Protein AF-A0A660KNQ5-F1 (afdb_monomer)

Mean predicted aligned error: 20.55 Å

Organism: NCBI:txid176857

Radius of gyration: 24.03 Å; Cα contacts (8 Å, |Δi|>4): 21; chains: 1; bounding box: 58×52×47 Å

Solvent-accessible surface area (backbone atoms only — not comparable to full-atom values): 7703 Å² total; per-residue (Å²): 133,66,67,58,57,53,51,52,52,50,36,70,65,36,85,52,72,90,71,29,57,52,70,74,59,54,67,71,32,66,63,58,58,74,67,66,65,82,80,76,80,71,92,70,70,80,66,78,74,72,64,86,71,72,70,78,79,73,63,95,82,70,67,82,78,70,81,68,76,78,68,78,80,78,63,81,73,62,92,89,68,75,85,76,78,75,68,79,79,74,64,87,81,61,81,78,63,93,85,73,78,84,80,80,82,85,129

pLDDT: mean 70.79, std 16.35, range [44.53, 96.0]

Foldseek 3Di:
DDPQVVVLVCLCPPPDPVSRDDPVVSCPRVVNVVVCDDDPDDDPPPPPPPPPPPDDPPPVPDDPPPPPPPPPPPDPDDPPDDPPPPPPPPVVPDPDDPPDDDDDDDD

Secondary structure (DSSP, 8-state):
--HHHHHHHHHHT-SSTTTSPPHHHHHTSHHHHTT-PPP-SS---------S-PPPPPPTT-------------PPPPTT-----------TTSPPPTT--------

Nearest PDB structures (foldseek):
  4mvf-assembly1_A  TM=7.834E-01  e=6.514E-02  Plasmodium falciparum K1
  4h3q-assembly1_A  TM=7.050E-01  e=2.897E-01  Homo sapiens
  5u6y-assembly1_A  TM=9.111E-01  e=1.388E+00  Rattus norvegicus

InterPro domains:
  IPR011009 Protein kinase-like domain superfamily [SSF56112] (2-72)
  IPR052751 Plant MAP kinase kinase kinase [PTHR48011] (1-40)

Sequence (107 aa):
MSKIGKDFLRRCFAWDPTERWTAEMLLRHPFLLQTEAPPPSTTTALGFSVSKKLPPPPPPGFGPISRRPSSPKTLPPPPGFELISRKPTFRKNLPPPPGFSSRRILA

Structure (mmCIF, N/CA/C/O backbone):
data_AF-A0A660KNQ5-F1
#
_entry.id   AF-A0A660KNQ5-F1
#
loop_
_atom_site.group_PDB
_atom_site.id
_atom_site.type_symbol
_atom_site.label_atom_id
_atom_site.label_alt_id
_atom_site.label_comp_id
_atom_site.label_asym_id
_atom_site.label_entity_id
_atom_site.label_seq_id
_atom_site.pdbx_PDB_ins_code
_atom_site.Cartn_x
_atom_site.Cartn_y
_atom_site.Cartn_z
_atom_site.occupancy
_atom_site.B_iso_or_equiv
_atom_site.auth_seq_id
_atom_site.auth_comp_id
_atom_site.auth_asym_id
_atom_site.auth_atom_id
_atom_site.pdbx_PDB_model_num
ATOM 1 N N . MET A 1 1 ? 7.741 0.726 23.064 1.00 61.38 1 MET A N 1
ATOM 2 C CA . MET A 1 1 ? 7.611 0.719 21.585 1.00 61.38 1 MET A CA 1
ATOM 3 C C . MET A 1 1 ? 6.591 -0.334 21.169 1.00 61.38 1 MET A C 1
ATOM 5 O O . MET A 1 1 ? 6.822 -1.501 21.458 1.00 61.38 1 MET A O 1
ATOM 9 N N . SER A 1 2 ? 5.481 0.056 20.533 1.00 86.69 2 SER A N 1
ATOM 10 C CA . SER A 1 2 ? 4.412 -0.880 20.146 1.00 86.69 2 SER A CA 1
ATOM 11 C C . SER A 1 2 ? 4.872 -1.834 19.035 1.00 86.69 2 SER A C 1
ATOM 13 O O . SER A 1 2 ? 5.321 -1.388 17.978 1.00 86.69 2 SER A O 1
ATOM 15 N N . LYS A 1 3 ? 4.790 -3.148 19.284 1.00 92.69 3 LYS A N 1
ATOM 16 C CA . LYS A 1 3 ? 5.206 -4.193 18.329 1.00 92.69 3 LYS A CA 1
ATOM 17 C C . LYS A 1 3 ? 4.317 -4.192 17.080 1.00 92.69 3 LYS A C 1
ATOM 19 O O . LYS A 1 3 ? 4.840 -4.266 15.973 1.00 92.69 3 LYS A O 1
ATOM 24 N N . ILE A 1 4 ? 3.006 -4.012 17.258 1.00 93.56 4 ILE A N 1
ATOM 25 C CA . ILE A 1 4 ? 2.024 -4.040 16.165 1.00 93.56 4 ILE A CA 1
ATOM 26 C C . ILE A 1 4 ? 2.162 -2.833 15.222 1.00 93.56 4 ILE A C 1
ATOM 28 O O . ILE A 1 4 ? 2.109 -2.990 14.006 1.00 93.56 4 ILE A O 1
ATOM 32 N N . GLY A 1 5 ? 2.437 -1.639 15.759 1.00 93.31 5 GLY A N 1
ATOM 33 C CA . GLY A 1 5 ? 2.660 -0.445 14.934 1.00 93.31 5 GLY A CA 1
ATOM 34 C C . GLY A 1 5 ? 3.956 -0.526 14.125 1.00 93.31 5 GLY A C 1
ATOM 35 O O . GLY A 1 5 ? 4.002 -0.113 12.970 1.00 93.31 5 GLY A O 1
ATOM 36 N N . LYS A 1 6 ? 5.009 -1.121 14.698 1.00 95.31 6 LYS A N 1
ATOM 37 C CA . LYS A 1 6 ? 6.266 -1.355 13.974 1.00 95.31 6 LYS A CA 1
ATOM 38 C C . LYS A 1 6 ? 6.100 -2.343 12.819 1.00 95.31 6 LYS A C 1
ATOM 40 O O . LYS A 1 6 ? 6.715 -2.128 11.781 1.00 95.31 6 LYS A O 1
ATOM 45 N N . ASP A 1 7 ? 5.296 -3.391 12.988 1.00 95.06 7 ASP A N 1
ATOM 46 C CA . ASP A 1 7 ? 4.994 -4.339 11.905 1.00 95.06 7 ASP A CA 1
ATOM 47 C C . ASP A 1 7 ? 4.234 -3.647 10.762 1.00 95.06 7 ASP A C 1
ATOM 49 O O . ASP A 1 7 ? 4.656 -3.700 9.608 1.00 95.06 7 ASP A O 1
ATOM 53 N N . PHE A 1 8 ? 3.206 -2.861 11.098 1.00 95.12 8 PHE A N 1
ATOM 54 C CA . PHE A 1 8 ? 2.452 -2.086 10.112 1.00 95.12 8 PHE A CA 1
ATOM 55 C C . PHE A 1 8 ? 3.361 -1.198 9.245 1.00 95.12 8 PHE A C 1
ATOM 57 O O . PHE A 1 8 ? 3.321 -1.272 8.019 1.00 95.12 8 PHE A O 1
ATOM 64 N N . LEU A 1 9 ? 4.244 -0.410 9.872 1.00 94.94 9 LEU A N 1
ATOM 65 C CA . LEU A 1 9 ? 5.149 0.486 9.144 1.00 94.94 9 LEU A CA 1
ATOM 66 C C . LEU A 1 9 ? 6.159 -0.267 8.270 1.00 94.94 9 LEU A C 1
ATOM 68 O O . LEU A 1 9 ? 6.480 0.200 7.178 1.00 94.94 9 LEU A O 1
ATOM 72 N N . ARG A 1 10 ? 6.638 -1.437 8.712 1.00 95.00 10 ARG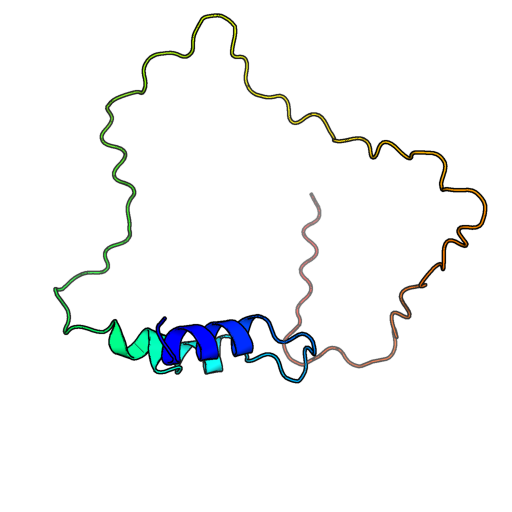 A N 1
ATOM 73 C CA . ARG A 1 10 ? 7.517 -2.287 7.893 1.00 95.00 10 ARG A CA 1
ATOM 74 C C . ARG A 1 10 ? 6.819 -2.742 6.614 1.00 95.00 10 ARG A C 1
ATOM 76 O O . ARG A 1 10 ? 7.433 -2.701 5.555 1.00 95.00 10 ARG A O 1
ATOM 83 N N . ARG A 1 11 ? 5.537 -3.109 6.698 1.00 94.44 11 ARG A N 1
ATOM 84 C CA . ARG A 1 11 ? 4.728 -3.525 5.539 1.00 94.44 11 ARG A CA 1
ATOM 85 C C . ARG A 1 11 ? 4.402 -2.364 4.598 1.00 94.44 11 ARG A C 1
ATOM 87 O O . ARG A 1 11 ? 4.388 -2.561 3.385 1.00 94.44 11 ARG A O 1
ATOM 94 N N . CYS A 1 12 ? 4.201 -1.155 5.131 1.00 95.31 12 CYS A N 1
ATOM 95 C CA . CYS A 1 12 ? 3.991 0.057 4.328 1.00 95.31 12 CYS A CA 1
ATOM 96 C C . CYS A 1 12 ? 5.227 0.439 3.505 1.00 95.31 12 CYS A C 1
ATOM 98 O O . CYS A 1 12 ? 5.116 0.784 2.329 1.00 95.31 12 CYS A O 1
ATOM 100 N N . PHE A 1 13 ? 6.405 0.387 4.130 1.00 95.25 13 PHE A N 1
ATOM 101 C CA . PHE A 1 13 ? 7.655 0.889 3.559 1.00 95.25 13 PHE A CA 1
ATOM 102 C C . PHE A 1 13 ? 8.625 -0.227 3.161 1.00 95.25 13 PHE A C 1
ATOM 104 O O . PHE A 1 13 ? 9.837 -0.011 3.158 1.00 95.25 13 PHE A O 1
ATOM 111 N N . ALA A 1 14 ? 8.110 -1.411 2.809 1.00 95.75 14 ALA A N 1
ATOM 112 C CA . ALA A 1 14 ? 8.938 -2.469 2.243 1.00 95.75 14 ALA A CA 1
ATOM 113 C C . ALA A 1 14 ? 9.673 -1.943 1.000 1.00 95.75 14 ALA A C 1
ATOM 115 O O . ALA A 1 14 ? 9.090 -1.235 0.162 1.00 95.75 14 ALA A O 1
ATOM 116 N N . TRP A 1 15 ? 10.970 -2.246 0.929 1.00 93.31 15 TRP A N 1
ATOM 117 C CA . TRP A 1 15 ? 11.845 -1.778 -0.142 1.00 93.31 15 TRP A CA 1
ATOM 118 C C . TRP A 1 15 ? 11.432 -2.383 -1.483 1.00 93.31 15 TRP A C 1
ATOM 120 O O . TRP A 1 15 ? 11.226 -1.648 -2.451 1.00 93.31 15 TRP A O 1
ATOM 130 N N . ASP A 1 16 ? 11.252 -3.705 -1.511 1.00 93.94 16 ASP A N 1
ATOM 131 C CA . ASP A 1 16 ? 10.783 -4.412 -2.693 1.00 93.94 16 ASP A CA 1
ATOM 132 C C . ASP A 1 16 ? 9.275 -4.161 -2.899 1.00 93.94 16 ASP A C 1
ATOM 134 O O . ASP A 1 16 ? 8.471 -4.427 -1.996 1.00 93.94 16 ASP A O 1
ATOM 138 N N . PRO A 1 17 ? 8.846 -3.631 -4.060 1.00 91.25 17 PRO A N 1
ATOM 139 C CA . PRO A 1 17 ? 7.432 -3.445 -4.359 1.00 91.25 17 PRO A CA 1
ATOM 140 C C . PRO A 1 17 ? 6.617 -4.742 -4.340 1.00 91.25 17 PRO A C 1
ATOM 142 O O . PRO A 1 17 ? 5.420 -4.654 -4.082 1.00 91.25 17 PRO A O 1
ATOM 145 N N . THR A 1 18 ? 7.210 -5.917 -4.590 1.00 92.88 18 THR A N 1
ATOM 146 C CA . THR A 1 18 ? 6.467 -7.189 -4.506 1.00 92.88 18 THR A CA 1
ATOM 147 C C . THR A 1 18 ? 6.229 -7.638 -3.069 1.00 92.88 18 THR A C 1
ATOM 149 O O . THR A 1 18 ? 5.280 -8.369 -2.807 1.00 92.88 18 THR A O 1
ATOM 152 N N . GLU A 1 19 ? 7.059 -7.180 -2.131 1.00 90.62 19 GLU A N 1
ATOM 153 C CA . GLU A 1 19 ? 6.882 -7.424 -0.695 1.00 90.62 19 GLU A CA 1
ATOM 154 C C . GLU A 1 19 ? 6.011 -6.352 -0.023 1.00 90.62 19 GLU A C 1
ATOM 156 O O . GLU A 1 19 ? 5.480 -6.562 1.072 1.00 90.62 19 GLU A O 1
ATOM 161 N N . ARG A 1 20 ? 5.842 -5.191 -0.671 1.00 96.00 20 ARG A N 1
ATOM 162 C CA . ARG A 1 20 ? 5.010 -4.099 -0.168 1.00 96.00 20 ARG A CA 1
ATOM 163 C C . ARG A 1 20 ? 3.544 -4.486 -0.199 1.00 96.00 20 ARG A C 1
ATOM 165 O O . ARG A 1 20 ? 2.984 -4.854 -1.227 1.00 96.00 20 ARG A O 1
ATOM 172 N N . TRP A 1 21 ? 2.898 -4.322 0.944 1.00 95.88 21 TRP A N 1
ATOM 173 C CA . TRP A 1 21 ? 1.481 -4.613 1.060 1.00 95.88 21 TRP A CA 1
ATOM 174 C C . TRP A 1 21 ? 0.625 -3.598 0.306 1.00 95.88 21 TRP A C 1
ATOM 176 O O . TRP A 1 21 ? 0.903 -2.396 0.308 1.00 95.88 21 TRP A O 1
ATOM 186 N N . THR A 1 22 ? -0.454 -4.087 -0.308 1.00 95.50 22 THR A N 1
ATOM 187 C CA . THR A 1 22 ? -1.462 -3.222 -0.922 1.00 95.50 22 THR A CA 1
ATOM 188 C C . THR A 1 22 ? -2.254 -2.480 0.152 1.00 95.50 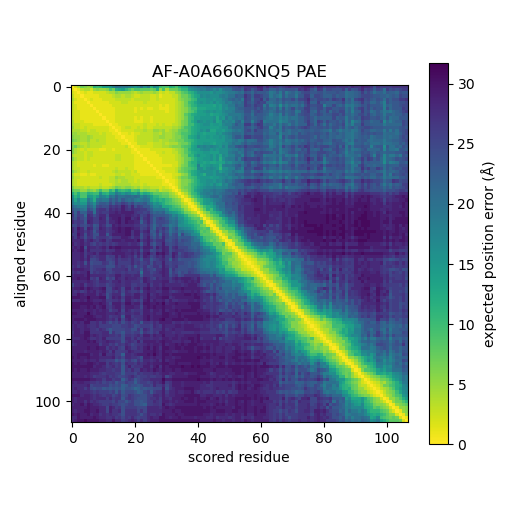22 THR A C 1
ATOM 190 O O . THR A 1 22 ? -2.349 -2.919 1.303 1.00 95.50 22 THR A O 1
ATOM 193 N N . ALA A 1 23 ? -2.864 -1.355 -0.228 1.00 94.69 23 ALA A N 1
ATOM 194 C CA . ALA A 1 23 ? -3.708 -0.582 0.681 1.00 94.69 23 ALA A CA 1
ATOM 195 C C . ALA A 1 23 ? -4.836 -1.436 1.289 1.00 94.69 23 ALA A C 1
ATOM 197 O O . ALA A 1 23 ? -5.098 -1.339 2.484 1.00 94.69 23 ALA A O 1
ATOM 198 N N . GLU A 1 24 ? -5.445 -2.327 0.500 1.00 93.69 24 GLU A N 1
ATOM 199 C CA . GLU A 1 24 ? -6.493 -3.236 0.979 1.00 93.69 24 GLU A CA 1
ATOM 200 C C . GLU A 1 24 ? -5.983 -4.179 2.082 1.00 93.69 24 GLU A C 1
ATOM 202 O O . GLU A 1 24 ? -6.652 -4.372 3.096 1.00 93.69 24 GLU A O 1
ATOM 207 N N . MET A 1 25 ? -4.773 -4.725 1.927 1.00 94.44 25 MET A N 1
ATOM 208 C CA . MET A 1 25 ? -4.161 -5.591 2.939 1.00 94.44 25 MET A CA 1
ATOM 209 C C . MET A 1 25 ? -3.789 -4.817 4.209 1.00 94.44 25 MET A C 1
ATOM 211 O O . MET A 1 25 ? -3.974 -5.320 5.316 1.00 94.44 25 MET A O 1
ATOM 215 N N . LEU A 1 26 ? -3.289 -3.585 4.064 1.00 94.88 26 LEU A N 1
ATOM 216 C CA . LEU A 1 26 ? -2.940 -2.717 5.192 1.00 94.88 26 LEU A CA 1
ATOM 217 C C . LEU A 1 26 ? -4.170 -2.309 6.010 1.00 94.88 26 LEU A C 1
ATOM 219 O O . LEU A 1 26 ? -4.088 -2.282 7.235 1.00 94.88 26 LEU A O 1
ATOM 223 N N . LEU A 1 27 ? -5.316 -2.063 5.366 1.00 93.06 27 LEU A N 1
ATOM 224 C CA . LEU A 1 27 ? -6.576 -1.735 6.047 1.00 93.06 27 LEU A CA 1
ATOM 225 C C . LEU A 1 27 ? -7.084 -2.871 6.947 1.00 93.06 27 LEU A C 1
ATOM 227 O O . LEU A 1 27 ? -7.725 -2.611 7.960 1.00 93.06 27 LEU A O 1
ATOM 231 N N . ARG A 1 28 ? -6.749 -4.126 6.624 1.00 93.75 28 ARG A N 1
ATOM 232 C CA . ARG A 1 28 ? -7.070 -5.302 7.452 1.00 93.75 28 ARG A CA 1
ATOM 233 C C . ARG A 1 28 ? -6.046 -5.565 8.565 1.00 93.75 28 ARG A C 1
ATOM 235 O O . ARG A 1 28 ? -6.173 -6.549 9.290 1.00 93.75 28 ARG A O 1
ATOM 242 N N . HIS A 1 29 ? -5.011 -4.734 8.706 1.00 93.75 29 HIS A N 1
ATOM 243 C CA . HIS A 1 29 ? -3.966 -4.946 9.704 1.00 93.75 29 HIS A CA 1
ATOM 244 C C . HIS A 1 29 ? -4.475 -4.636 11.130 1.00 93.75 29 HIS A C 1
ATOM 246 O O . HIS A 1 29 ? -5.115 -3.601 11.335 1.00 93.75 29 HIS A O 1
ATOM 252 N N . PRO A 1 30 ? -4.129 -5.441 12.160 1.00 91.56 30 PRO A N 1
ATOM 253 C CA . PRO A 1 30 ? -4.666 -5.273 13.518 1.00 91.56 30 PRO A CA 1
ATOM 254 C C . PRO A 1 30 ? -4.361 -3.916 14.159 1.00 91.56 30 PRO A C 1
ATOM 256 O O . PRO A 1 30 ? -5.069 -3.490 15.062 1.00 91.56 30 PRO A O 1
ATOM 259 N N . PHE A 1 31 ? -3.316 -3.232 13.685 1.00 91.81 31 PHE A N 1
ATOM 260 C CA . PHE A 1 31 ? -2.984 -1.876 14.127 1.00 91.81 31 PHE A CA 1
ATOM 261 C C . PHE A 1 31 ? -4.144 -0.885 13.938 1.00 91.81 31 PHE A C 1
ATOM 263 O O . PHE A 1 31 ? -4.335 -0.032 14.793 1.00 91.81 31 PHE A O 1
ATOM 270 N N . LEU A 1 32 ? -4.915 -1.012 12.854 1.00 89.12 32 LEU A N 1
ATOM 271 C CA . LEU A 1 32 ? -6.045 -0.124 12.564 1.00 89.12 32 LEU A CA 1
ATOM 272 C C . LEU A 1 32 ? -7.337 -0.615 13.224 1.00 89.12 32 LEU A C 1
ATOM 274 O O . LEU A 1 32 ? -8.126 0.187 13.705 1.00 89.12 32 LEU A O 1
ATOM 278 N N . LEU A 1 33 ? -7.514 -1.934 13.323 1.00 86.94 33 LEU A N 1
AT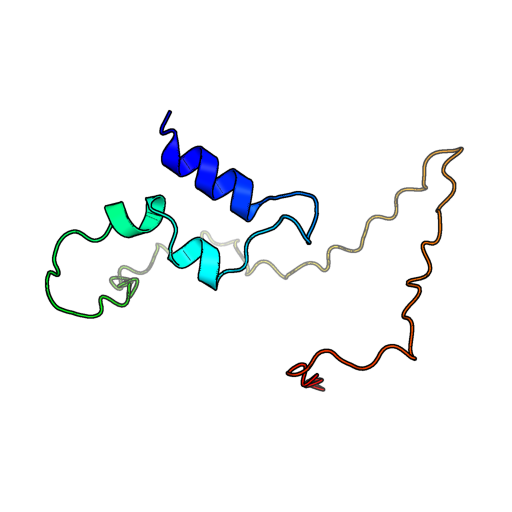OM 279 C CA . LEU A 1 33 ? -8.695 -2.531 13.953 1.00 86.94 33 LEU A CA 1
ATOM 280 C C . LEU A 1 33 ? -8.753 -2.274 15.465 1.00 86.94 33 LEU A C 1
ATOM 282 O O . LEU A 1 33 ? -9.832 -2.176 16.032 1.00 86.94 33 LEU A O 1
ATOM 286 N N . GLN A 1 34 ? -7.603 -2.123 16.126 1.00 73.12 34 GLN A N 1
ATOM 287 C CA . GLN A 1 34 ? -7.541 -1.763 17.549 1.00 73.12 34 GLN A CA 1
ATOM 288 C C . GLN A 1 34 ? -7.993 -0.320 17.834 1.00 73.12 34 GLN A C 1
ATOM 290 O O . GLN A 1 34 ? -8.208 0.024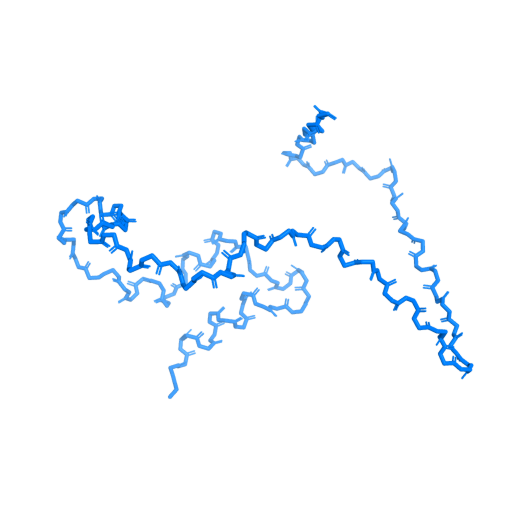 18.994 1.00 73.12 34 GLN A O 1
ATOM 295 N N . THR A 1 35 ? -8.132 0.523 16.805 1.00 62.47 35 THR A N 1
ATOM 296 C CA . THR A 1 35 ? -8.643 1.897 16.926 1.00 62.47 35 THR A CA 1
ATOM 297 C C . THR A 1 35 ? -10.166 1.977 16.781 1.00 62.47 35 THR A C 1
ATOM 299 O O . THR A 1 35 ? -10.747 2.989 17.166 1.00 62.47 35 THR A O 1
ATOM 302 N N . GLU A 1 36 ? -10.831 0.909 16.332 1.00 57.78 36 GLU A N 1
ATOM 303 C CA . GLU A 1 36 ? -12.294 0.823 16.285 1.00 57.78 36 GLU A CA 1
ATOM 304 C C . GLU A 1 36 ? -12.854 0.561 17.696 1.00 57.78 36 GLU A C 1
ATOM 306 O O . GLU A 1 36 ? -13.308 -0.530 18.040 1.00 57.78 36 GLU A O 1
ATOM 311 N N . ALA A 1 37 ? -12.793 1.578 18.556 1.00 54.19 37 ALA A N 1
ATOM 312 C CA . ALA A 1 37 ? -13.714 1.683 19.679 1.00 54.19 37 ALA A CA 1
ATOM 313 C C . ALA A 1 37 ? -15.147 1.828 19.116 1.00 54.19 37 ALA A C 1
ATOM 315 O O . ALA A 1 37 ? -15.315 2.464 18.072 1.00 54.19 37 ALA A O 1
ATOM 316 N N . PRO A 1 38 ? -16.178 1.241 19.757 1.00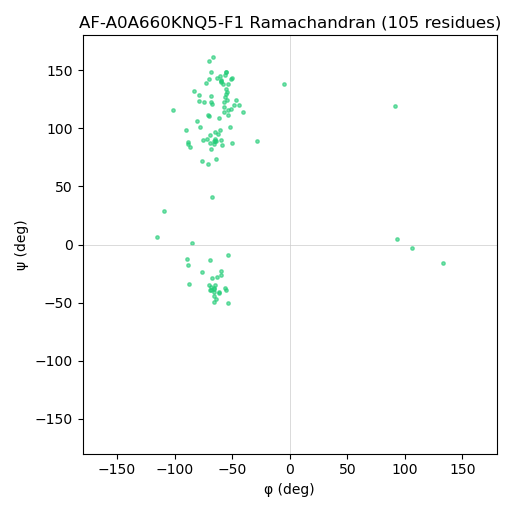 56.00 38 PRO A N 1
ATOM 317 C CA . PRO A 1 38 ? -17.539 1.215 19.220 1.00 56.00 38 PRO A CA 1
ATOM 318 C C . PRO A 1 38 ? -18.045 2.634 18.919 1.00 56.00 38 PRO A C 1
ATOM 320 O O . PRO A 1 38 ? -17.655 3.580 19.606 1.00 56.00 38 PRO A O 1
ATOM 323 N N . PRO A 1 39 ? -18.906 2.800 17.902 1.00 51.88 39 PRO A N 1
ATOM 324 C CA . PRO A 1 39 ? -19.149 4.094 17.286 1.00 51.88 39 PRO A CA 1
ATOM 325 C C . PRO A 1 39 ? -19.854 5.046 18.260 1.00 51.88 39 PRO A C 1
ATOM 327 O O . PRO A 1 39 ? -21.002 4.786 18.628 1.00 51.88 39 PRO A O 1
ATOM 330 N N . PRO A 1 40 ? -19.289 6.219 18.596 1.00 51.19 40 PRO A N 1
ATOM 331 C CA . PRO A 1 40 ? -20.124 7.397 18.620 1.00 51.19 40 PRO A CA 1
ATOM 332 C C . PRO A 1 40 ? -20.462 7.697 17.156 1.00 51.19 40 PRO A C 1
ATOM 334 O O . PRO A 1 40 ? -19.599 8.012 16.345 1.00 51.19 40 PRO A O 1
ATOM 337 N N . SER A 1 41 ? -21.728 7.494 16.814 1.00 52.12 41 SER A N 1
ATOM 338 C CA . SER A 1 41 ? -22.464 8.162 15.742 1.00 52.12 41 SER A CA 1
ATOM 339 C C . SER A 1 41 ? -21.712 9.286 15.013 1.00 52.12 41 SER A C 1
ATOM 341 O O . SER A 1 41 ? -21.198 10.218 15.632 1.00 52.12 41 SER A O 1
ATOM 343 N N . THR A 1 42 ? -21.870 9.286 13.688 1.00 44.53 42 THR A N 1
ATOM 344 C CA . THR A 1 42 ? -21.564 10.369 12.736 1.00 44.53 42 THR A CA 1
ATOM 345 C C . THR A 1 42 ? -20.160 10.328 12.143 1.00 44.53 42 THR A C 1
ATOM 347 O O . THR A 1 42 ? -19.156 10.507 12.827 1.00 44.53 42 THR A O 1
ATOM 350 N N . THR A 1 43 ? -20.126 10.192 10.814 1.00 48.94 43 THR A N 1
ATOM 351 C CA . THR A 1 43 ? -19.176 10.840 9.907 1.00 48.94 43 THR A CA 1
ATOM 352 C C . THR A 1 43 ? -18.708 12.169 10.491 1.00 48.94 43 THR A C 1
ATOM 354 O O . THR A 1 43 ? -19.285 13.223 10.242 1.00 48.94 43 THR A O 1
ATOM 357 N N . THR A 1 44 ? -17.641 12.138 11.275 1.00 47.03 44 THR A N 1
ATOM 358 C CA . THR A 1 44 ? -16.891 13.343 11.567 1.00 47.03 44 THR A CA 1
ATOM 359 C C . THR A 1 44 ? -15.906 13.432 10.426 1.00 47.03 44 THR A C 1
ATOM 361 O O . THR A 1 44 ? -14.764 12.987 10.504 1.00 47.03 44 THR A O 1
ATOM 364 N N . ALA A 1 45 ? -16.388 14.007 9.319 1.00 49.34 45 ALA A N 1
ATOM 365 C CA . ALA A 1 45 ? -15.529 14.889 8.566 1.00 49.34 45 ALA A CA 1
ATOM 366 C C . ALA A 1 45 ? -14.788 15.700 9.627 1.00 49.34 45 ALA A C 1
ATOM 368 O O . ALA A 1 45 ? -15.417 16.436 10.391 1.00 49.34 45 ALA A O 1
ATOM 369 N N . LEU A 1 46 ? -13.472 15.526 9.723 1.00 47.78 46 LEU A N 1
ATOM 370 C CA . LEU A 1 46 ? -12.628 16.556 10.293 1.00 47.78 46 LEU A CA 1
ATOM 371 C C . LEU A 1 46 ? -12.761 17.745 9.338 1.00 47.78 46 LEU A C 1
ATOM 373 O O . LEU A 1 46 ? -11.878 18.057 8.544 1.00 47.78 46 LEU A O 1
ATOM 377 N N . GLY A 1 47 ? -13.920 18.402 9.402 1.00 47.38 47 GLY A N 1
ATOM 378 C CA . GLY A 1 47 ? -13.987 19.827 9.308 1.00 47.38 47 GLY A CA 1
ATOM 379 C C . GLY A 1 47 ? -12.988 20.285 10.343 1.00 47.38 47 GLY A C 1
ATOM 380 O O . GLY A 1 47 ? -13.249 20.278 11.544 1.00 47.38 47 GLY A O 1
ATOM 381 N N . PHE A 1 48 ? -11.812 20.656 9.856 1.00 52.88 48 PHE A N 1
ATOM 382 C CA . PHE A 1 48 ? -11.111 21.779 10.423 1.00 52.88 48 PHE A CA 1
ATOM 383 C C . PHE A 1 48 ? -12.145 22.900 10.464 1.00 52.88 48 PHE A C 1
ATOM 385 O O . PHE A 1 48 ? -12.324 23.644 9.501 1.00 52.88 48 PHE A O 1
ATOM 392 N N . SER A 1 49 ? -12.908 22.959 11.554 1.00 49.50 49 SER A N 1
ATOM 393 C CA . SER A 1 49 ? -13.650 24.142 11.911 1.00 49.50 49 SER A CA 1
ATOM 394 C C . SER A 1 49 ? -12.564 25.149 12.227 1.00 49.50 49 SER A C 1
ATOM 396 O O . SER A 1 49 ? -12.096 25.268 13.358 1.00 49.50 49 SER A O 1
ATOM 398 N N . VAL A 1 50 ? -12.100 25.830 11.178 1.00 51.28 50 VAL A N 1
ATOM 399 C CA . VAL A 1 50 ? -11.521 27.154 11.292 1.00 51.28 50 VAL A CA 1
ATOM 400 C C . VAL A 1 50 ? -12.637 27.977 11.912 1.00 51.28 50 VAL A C 1
ATOM 402 O O . VAL A 1 50 ? -13.464 28.584 11.233 1.00 51.28 50 VAL A O 1
ATOM 405 N N . SER A 1 51 ? -12.698 27.946 13.242 1.00 54.62 51 SER A N 1
ATOM 406 C CA . SER A 1 51 ? -13.254 29.039 14.010 1.00 54.62 51 SER A CA 1
ATOM 407 C C . SER A 1 51 ? -12.671 30.283 13.370 1.00 54.62 51 SER A C 1
ATOM 409 O O . SER A 1 51 ? -11.450 30.408 13.271 1.00 54.62 51 SER A O 1
ATOM 411 N N . LYS A 1 52 ? -13.536 31.156 12.858 1.00 58.75 52 LYS A N 1
ATOM 412 C CA . LYS A 1 52 ? -13.169 32.386 12.152 1.00 58.75 52 LYS A CA 1
ATOM 413 C C . LYS A 1 52 ? -12.501 33.417 13.076 1.00 58.75 52 LYS A C 1
ATOM 415 O O . LYS A 1 52 ? -12.775 34.608 12.985 1.00 58.75 52 LYS A O 1
ATOM 420 N N . LYS A 1 53 ? -11.613 32.990 13.974 1.00 60.41 53 LYS A N 1
ATOM 421 C CA . LYS A 1 53 ? -10.596 33.853 14.554 1.00 60.41 53 LYS A CA 1
ATOM 422 C C . LYS A 1 53 ? -9.553 34.033 13.461 1.00 60.41 53 LYS A C 1
ATOM 424 O O . LYS A 1 53 ? -8.660 33.209 13.289 1.00 60.41 53 LYS A O 1
ATOM 429 N N . LEU A 1 54 ? -9.765 35.073 12.661 1.00 66.56 54 LEU A N 1
ATOM 430 C CA . LEU A 1 54 ? -8.802 35.538 11.678 1.00 66.56 54 LEU A CA 1
ATOM 431 C C . LEU A 1 54 ? -7.427 35.614 12.376 1.00 66.56 54 LEU A C 1
ATOM 433 O O . LEU A 1 54 ? -7.346 36.235 13.442 1.00 66.56 54 LEU A O 1
ATOM 437 N N . PRO A 1 55 ? -6.377 34.949 11.860 1.00 69.81 55 PRO A N 1
ATOM 438 C CA . PRO A 1 55 ? -5.034 35.139 12.389 1.00 69.81 55 PRO A CA 1
ATOM 439 C C . PRO A 1 55 ? -4.689 36.636 12.335 1.00 69.81 55 PRO A C 1
ATOM 441 O O . PRO A 1 55 ? -5.200 37.338 11.455 1.00 69.81 55 PRO A O 1
ATOM 444 N N . PRO A 1 56 ? -3.869 37.153 13.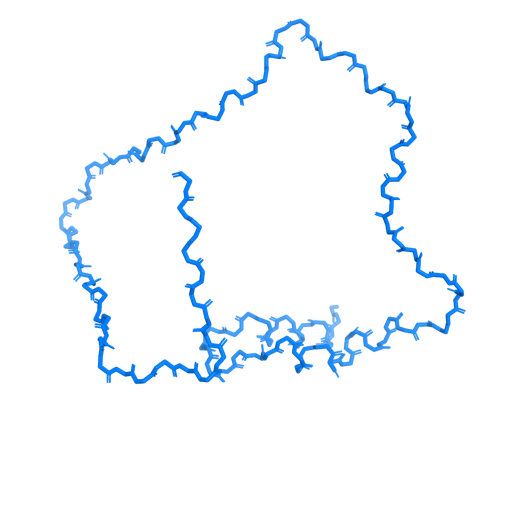269 1.00 72.69 56 PRO A N 1
ATOM 445 C CA . PRO A 1 56 ? -3.418 38.538 13.193 1.00 72.69 56 PRO A CA 1
ATOM 446 C C . PRO A 1 56 ? -2.848 38.805 11.792 1.00 72.69 56 PRO A C 1
ATOM 448 O O . PRO A 1 56 ? -2.231 37.899 11.215 1.00 72.69 56 PRO A O 1
ATOM 451 N N . PRO A 1 57 ? -3.079 40.001 11.217 1.00 73.19 57 PRO A N 1
ATOM 452 C CA . PRO A 1 57 ? -2.543 40.318 9.907 1.00 73.19 57 PRO A CA 1
ATOM 453 C C . PRO A 1 57 ? -1.029 40.079 9.927 1.00 73.19 57 PRO A C 1
ATOM 455 O O . PRO A 1 57 ? -0.373 40.393 10.928 1.00 73.19 57 PRO A O 1
ATOM 458 N N . PRO A 1 58 ? -0.469 39.488 8.860 1.00 71.00 58 PRO A N 1
ATOM 459 C CA . PRO A 1 58 ? 0.967 39.314 8.774 1.00 71.00 58 PRO A CA 1
ATOM 460 C C . PRO A 1 58 ? 1.653 40.683 8.927 1.00 71.00 58 PRO A C 1
ATOM 462 O O . PRO A 1 58 ? 1.097 41.691 8.478 1.00 71.00 58 PRO A O 1
ATOM 465 N N . PRO A 1 59 ? 2.846 40.746 9.545 1.00 75.19 59 PRO A N 1
ATOM 466 C CA . PRO A 1 59 ? 3.608 41.983 9.622 1.00 75.19 59 PRO A CA 1
ATOM 467 C C . PRO A 1 59 ? 3.732 42.620 8.229 1.00 75.19 59 PRO A C 1
ATOM 469 O O . PRO A 1 59 ? 3.888 41.882 7.244 1.00 75.19 59 PRO A O 1
ATOM 472 N N . PRO A 1 60 ? 3.692 43.959 8.115 1.00 75.31 60 PRO A N 1
ATOM 473 C CA . PRO A 1 60 ? 3.960 44.636 6.853 1.00 75.31 60 PRO A CA 1
ATOM 474 C C . PRO A 1 60 ? 5.319 44.160 6.316 1.00 75.31 60 PRO A C 1
ATOM 476 O O . PRO A 1 60 ? 6.348 44.397 6.941 1.00 75.31 60 PRO A O 1
ATOM 479 N N . GLY A 1 61 ? 5.315 43.410 5.209 1.00 68.88 61 GLY A N 1
ATOM 480 C CA . GLY A 1 61 ? 6.525 42.818 4.619 1.00 68.88 61 GLY A CA 1
ATOM 481 C C . GLY A 1 61 ? 6.425 41.337 4.233 1.00 68.88 61 GLY A C 1
ATOM 482 O O . GLY A 1 61 ? 7.236 40.870 3.437 1.00 68.88 61 GLY A O 1
ATOM 483 N N . PHE A 1 62 ? 5.424 40.592 4.713 1.00 67.00 62 PHE A N 1
ATOM 484 C CA . PHE A 1 62 ? 5.194 39.210 4.269 1.00 67.00 62 PHE A CA 1
ATOM 485 C C . PHE A 1 62 ? 4.276 39.186 3.043 1.00 67.00 62 PHE A C 1
ATOM 487 O O . PHE A 1 62 ? 3.057 39.060 3.150 1.00 67.00 62 PHE A O 1
ATOM 494 N N . GLY A 1 63 ? 4.867 39.327 1.858 1.00 71.25 63 GLY A N 1
ATOM 495 C CA . GLY A 1 63 ? 4.174 39.008 0.610 1.00 71.25 63 GLY A CA 1
ATOM 496 C C . GLY A 1 63 ? 3.885 37.502 0.496 1.00 71.25 63 GLY A C 1
ATOM 497 O O . GLY A 1 63 ? 4.533 36.696 1.172 1.00 71.25 63 GLY A O 1
ATOM 498 N N . PRO A 1 64 ? 2.942 37.082 -0.369 1.00 69.25 64 PRO A N 1
ATOM 499 C CA . PRO A 1 64 ? 2.800 35.675 -0.718 1.00 69.25 64 PRO A CA 1
ATOM 500 C C . PRO A 1 64 ? 4.151 35.158 -1.212 1.00 69.25 64 PRO A C 1
ATOM 502 O O . PRO A 1 64 ? 4.799 35.799 -2.042 1.00 69.25 64 PRO A O 1
ATOM 505 N N . ILE A 1 65 ? 4.587 34.008 -0.689 1.00 66.38 65 ILE A N 1
ATOM 506 C CA . ILE A 1 65 ? 5.781 33.324 -1.182 1.00 66.38 65 ILE A CA 1
ATOM 507 C C . ILE A 1 65 ? 5.495 33.003 -2.645 1.00 66.38 65 ILE A C 1
ATOM 509 O O . ILE A 1 65 ? 4.795 32.040 -2.961 1.00 66.38 65 ILE A O 1
ATOM 513 N N . SER A 1 66 ? 6.005 33.847 -3.544 1.00 67.94 66 SER A N 1
ATOM 514 C CA . SER A 1 66 ? 6.126 33.504 -4.949 1.00 67.94 66 SER A CA 1
ATOM 515 C C . SER A 1 66 ? 6.835 32.164 -4.950 1.00 67.94 66 SER A C 1
ATOM 517 O O . SER A 1 66 ? 7.933 32.060 -4.393 1.00 67.94 66 SER A O 1
ATOM 519 N N . ARG A 1 67 ? 6.164 31.115 -5.449 1.00 62.25 67 ARG A N 1
ATOM 520 C CA . ARG A 1 67 ? 6.784 29.804 -5.625 1.00 62.25 67 ARG A CA 1
ATOM 521 C C . ARG A 1 67 ? 7.941 30.040 -6.572 1.00 62.25 67 ARG A C 1
ATOM 523 O O . ARG A 1 67 ? 7.770 30.005 -7.785 1.00 62.25 67 ARG A O 1
ATOM 530 N N . ARG A 1 68 ? 9.108 30.344 -6.011 1.00 61.78 68 ARG A N 1
ATOM 531 C CA . ARG A 1 68 ? 10.340 30.427 -6.762 1.00 61.78 68 ARG A CA 1
ATOM 532 C C . ARG A 1 68 ? 10.450 29.052 -7.398 1.00 61.78 68 ARG A C 1
ATOM 534 O O . ARG A 1 68 ? 10.486 28.077 -6.641 1.00 61.78 68 ARG A O 1
ATOM 541 N N . PRO A 1 69 ? 10.446 28.932 -8.734 1.00 57.78 69 PRO A N 1
ATOM 542 C CA . PRO A 1 69 ? 10.859 27.687 -9.339 1.00 57.78 69 PRO A CA 1
ATOM 543 C C . PRO A 1 69 ? 12.229 27.426 -8.730 1.00 57.78 69 PRO A C 1
ATOM 545 O O . PRO A 1 69 ? 13.130 28.260 -8.856 1.00 57.78 69 PRO A O 1
ATOM 548 N N . SER A 1 70 ? 12.362 26.353 -7.955 1.00 58.81 70 SER A N 1
ATOM 549 C CA . SER A 1 70 ? 13.675 25.874 -7.575 1.00 58.81 70 SER A CA 1
ATOM 550 C C . SER A 1 70 ? 14.306 25.460 -8.893 1.00 58.81 70 SER A C 1
ATOM 552 O O . SER A 1 70 ? 14.104 24.337 -9.354 1.00 58.81 70 SER A O 1
ATOM 554 N N . SER A 1 71 ? 14.983 26.390 -9.564 1.00 64.88 71 SER A N 1
ATOM 555 C CA . SER A 1 71 ? 15.902 26.004 -10.610 1.00 64.88 71 SER A CA 1
ATOM 556 C C . SER A 1 71 ? 16.848 25.018 -9.933 1.00 64.88 71 SER A C 1
ATOM 558 O O . SER A 1 71 ? 17.383 25.334 -8.860 1.00 64.88 71 SER A O 1
ATOM 560 N N . PRO A 1 72 ? 16.990 23.789 -10.454 1.00 61.84 72 PRO A N 1
ATOM 561 C CA . PRO A 1 72 ? 18.013 22.911 -9.941 1.00 61.84 72 PRO A CA 1
ATOM 562 C C . PRO A 1 72 ? 19.321 23.679 -10.105 1.00 61.84 72 PRO A C 1
ATOM 564 O O . PRO A 1 72 ? 19.724 24.017 -11.217 1.00 61.84 72 PRO A O 1
ATOM 567 N N . LYS A 1 73 ? 19.952 24.041 -8.984 1.00 60.00 73 LYS A N 1
ATOM 568 C CA . LYS A 1 73 ? 21.352 24.443 -8.994 1.00 60.00 73 LYS A CA 1
ATOM 569 C C . LYS A 1 73 ? 22.100 23.191 -9.419 1.00 60.00 73 LYS A C 1
ATOM 571 O O . LYS A 1 73 ? 22.413 22.346 -8.585 1.00 60.00 73 LYS A O 1
ATOM 576 N N . THR A 1 74 ? 22.302 23.039 -10.723 1.00 62.22 74 THR A N 1
ATOM 577 C CA . THR A 1 74 ? 23.225 22.056 -11.271 1.00 62.22 74 THR A CA 1
ATOM 578 C C . THR A 1 74 ? 24.605 22.497 -10.821 1.00 62.22 74 THR A C 1
ATOM 580 O O . THR A 1 74 ? 25.256 23.320 -11.460 1.00 62.22 74 THR A O 1
ATOM 583 N N . LEU A 1 75 ? 25.009 22.022 -9.647 1.00 69.31 75 LEU A N 1
ATOM 584 C CA . LEU A 1 75 ? 26.407 22.037 -9.264 1.00 69.31 75 LEU A CA 1
ATOM 585 C C . LEU A 1 75 ? 27.160 21.201 -10.304 1.00 69.31 75 LEU A C 1
ATOM 587 O O . LEU A 1 75 ? 26.616 20.182 -10.753 1.00 69.31 75 LEU A O 1
ATOM 591 N N . PRO A 1 76 ? 28.369 21.624 -10.717 1.00 71.19 76 PRO A N 1
ATOM 592 C CA . PRO A 1 76 ? 29.195 20.789 -11.558 1.00 71.19 76 PRO A CA 1
ATOM 593 C C . PRO A 1 76 ? 29.365 19.467 -10.817 1.00 71.19 76 PRO A C 1
ATOM 595 O O . PRO A 1 76 ? 29.628 19.448 -9.608 1.00 71.19 76 PRO A O 1
ATOM 598 N N . PRO A 1 77 ? 29.111 18.363 -11.502 1.00 69.44 77 PRO 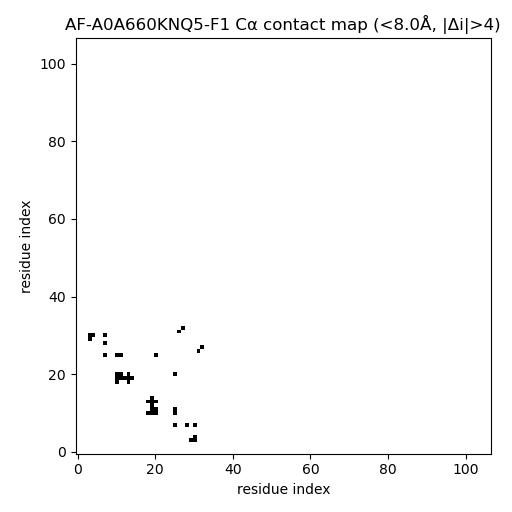A N 1
ATOM 599 C CA . PRO A 1 77 ? 29.159 17.089 -10.844 1.00 69.44 77 PRO A CA 1
ATOM 600 C C . PRO A 1 77 ? 30.618 16.779 -10.465 1.00 69.44 77 PRO A C 1
ATOM 602 O O . PRO A 1 77 ? 31.542 17.265 -11.127 1.00 69.44 77 PRO A O 1
ATOM 605 N N . PRO A 1 78 ? 30.851 16.052 -9.361 1.00 76.31 78 PRO A N 1
ATOM 606 C CA . PRO A 1 78 ? 32.199 15.855 -8.855 1.00 76.31 78 PRO A CA 1
ATOM 607 C C . PRO A 1 78 ? 33.070 15.139 -9.902 1.00 76.31 78 PRO A C 1
ATOM 609 O O . PRO A 1 78 ? 32.563 14.283 -10.635 1.00 76.31 78 PRO A O 1
ATOM 612 N N . PRO A 1 79 ? 34.371 15.470 -9.994 1.00 77.94 79 PRO A N 1
ATOM 613 C CA . PRO A 1 79 ? 35.280 14.787 -10.906 1.00 77.94 79 PRO A CA 1
ATOM 614 C C . PRO A 1 79 ? 35.265 13.277 -10.626 1.00 77.94 79 PRO A C 1
ATOM 616 O O . PRO A 1 79 ? 35.422 12.853 -9.484 1.00 77.94 79 PRO A O 1
ATOM 619 N N . GLY A 1 80 ? 35.028 12.475 -11.669 1.00 73.50 80 GLY A N 1
ATOM 620 C CA . GLY A 1 80 ? 34.905 11.015 -11.574 1.00 73.50 80 GLY A CA 1
ATOM 621 C C . GLY A 1 80 ? 33.480 10.479 -11.398 1.00 73.50 80 GLY A C 1
ATOM 622 O O . GLY A 1 80 ? 33.309 9.274 -11.225 1.00 73.50 80 GLY A O 1
ATOM 623 N N . PHE A 1 81 ? 32.448 11.326 -11.446 1.00 71.56 81 PHE A N 1
ATOM 624 C CA . PHE A 1 81 ? 31.076 10.837 -11.552 1.00 71.56 81 PHE A CA 1
ATOM 625 C C . PHE A 1 81 ? 30.773 10.441 -13.012 1.00 71.56 81 PHE A C 1
ATOM 627 O O . PHE A 1 81 ? 30.980 11.210 -13.946 1.00 71.56 81 PHE A O 1
ATOM 634 N N . GLU A 1 82 ? 30.268 9.234 -13.224 1.00 72.75 82 GLU A N 1
ATOM 635 C CA . GLU A 1 82 ? 29.670 8.847 -14.500 1.00 72.75 82 GLU A CA 1
ATOM 636 C C . GLU A 1 82 ? 28.156 8.911 -14.317 1.00 72.75 82 GLU A C 1
ATOM 638 O O . GLU A 1 82 ? 27.580 8.197 -13.488 1.00 72.75 82 GLU A O 1
ATOM 643 N N . LEU A 1 83 ? 27.491 9.808 -15.049 1.00 63.78 83 LEU A N 1
ATOM 644 C CA . LEU A 1 83 ? 26.036 9.917 -15.022 1.00 63.78 83 LEU A CA 1
ATOM 645 C C . LEU A 1 83 ? 25.478 8.700 -15.759 1.00 63.78 83 LEU A C 1
ATOM 647 O O . LEU A 1 83 ? 25.307 8.710 -16.977 1.00 63.78 83 LEU A O 1
ATOM 651 N N . ILE A 1 84 ? 25.213 7.624 -15.017 1.00 67.44 84 ILE A N 1
ATOM 652 C CA . ILE A 1 84 ? 24.603 6.418 -15.568 1.00 67.44 84 ILE A CA 1
ATOM 653 C C . ILE A 1 84 ? 23.201 6.817 -16.028 1.00 67.44 84 ILE A C 1
ATOM 655 O O . ILE A 1 84 ? 22.259 6.884 -15.234 1.00 67.44 84 ILE A O 1
ATOM 659 N N . SER A 1 85 ? 23.062 7.115 -17.320 1.00 58.84 85 SER A N 1
ATOM 660 C CA . SER A 1 85 ? 21.774 7.333 -17.958 1.00 58.84 85 SER A CA 1
ATOM 661 C C . SER A 1 85 ? 21.019 6.012 -17.900 1.00 58.84 85 SER A C 1
ATOM 663 O O . SER A 1 85 ? 21.120 5.163 -18.787 1.00 58.84 85 SER A O 1
ATOM 665 N N . ARG A 1 86 ? 20.273 5.800 -16.814 1.00 59.88 86 ARG A N 1
ATOM 666 C CA . ARG A 1 86 ? 19.262 4.753 -16.753 1.00 59.88 86 ARG A CA 1
ATOM 667 C C . ARG A 1 86 ? 18.168 5.183 -17.719 1.00 59.88 86 ARG A C 1
ATOM 669 O O . ARG A 1 86 ? 17.189 5.802 -17.315 1.00 59.88 86 ARG A O 1
ATOM 676 N N . LYS A 1 87 ? 18.361 4.912 -19.015 1.00 54.56 87 LYS A N 1
ATOM 677 C CA . LYS A 1 87 ? 17.283 4.978 -20.000 1.00 54.56 87 LYS A CA 1
ATOM 678 C C . LYS A 1 87 ? 16.126 4.193 -19.391 1.00 54.56 87 LYS A C 1
ATOM 680 O O . LYS A 1 87 ? 16.321 3.010 -19.100 1.00 54.56 87 LYS A O 1
ATOM 685 N N . PRO A 1 88 ? 14.956 4.810 -19.160 1.00 50.44 88 PRO A N 1
ATOM 686 C CA . PRO A 1 88 ? 13.796 4.045 -18.771 1.00 50.44 88 PRO A CA 1
ATOM 687 C C . PRO A 1 88 ? 13.545 3.100 -19.937 1.00 50.44 88 PRO A C 1
ATOM 689 O O . PRO A 1 88 ? 13.181 3.519 -21.037 1.00 50.44 88 PRO A O 1
ATOM 692 N N . THR A 1 89 ? 13.811 1.816 -19.732 1.00 54.38 89 THR A N 1
ATOM 693 C CA . THR A 1 89 ? 13.398 0.757 -20.640 1.00 54.38 89 THR A CA 1
ATOM 694 C C . THR A 1 89 ? 11.890 0.627 -20.493 1.00 54.38 89 THR A C 1
ATOM 696 O O . THR A 1 89 ? 11.370 -0.341 -19.950 1.00 54.38 89 THR A O 1
ATOM 699 N N . PHE A 1 90 ? 11.164 1.647 -20.959 1.00 54.84 90 PHE A N 1
ATOM 700 C CA . PHE A 1 90 ? 9.735 1.567 -21.175 1.00 54.84 90 PHE A CA 1
ATOM 701 C C . PHE A 1 90 ? 9.543 0.483 -22.229 1.00 54.84 90 PHE A C 1
ATOM 703 O O . PHE A 1 90 ? 9.723 0.704 -23.430 1.00 54.84 90 PHE A O 1
ATOM 710 N N . ARG A 1 91 ? 9.280 -0.740 -21.766 1.00 54.28 91 ARG A N 1
ATOM 711 C CA . ARG A 1 91 ? 8.914 -1.856 -22.624 1.00 54.28 91 ARG A CA 1
ATOM 712 C C . ARG A 1 91 ? 7.524 -1.557 -23.165 1.00 54.28 91 ARG A C 1
ATOM 714 O O . ARG A 1 91 ? 6.523 -1.986 -22.613 1.00 54.28 91 ARG A O 1
ATOM 721 N N . LYS A 1 92 ? 7.505 -0.824 -24.278 1.00 59.53 92 LYS A N 1
ATOM 722 C CA . LYS A 1 92 ? 6.334 -0.411 -25.074 1.00 59.53 92 LYS A CA 1
ATOM 723 C C . LYS A 1 92 ? 5.421 -1.571 -25.507 1.00 59.53 92 LYS A C 1
ATOM 725 O O . LYS A 1 92 ? 4.358 -1.320 -26.051 1.00 59.53 92 LYS A O 1
ATOM 730 N N . ASN A 1 93 ? 5.856 -2.812 -25.288 1.00 59.28 93 ASN A N 1
ATOM 731 C CA . ASN A 1 93 ? 5.218 -4.032 -25.775 1.00 59.28 93 ASN A CA 1
ATOM 732 C C . ASN A 1 93 ? 4.673 -4.921 -24.645 1.00 59.28 93 ASN A C 1
ATOM 734 O O . ASN A 1 93 ? 4.284 -6.053 -24.912 1.00 59.28 93 ASN A O 1
ATOM 738 N N . LEU A 1 94 ? 4.694 -4.472 -23.385 1.00 62.31 94 LEU A N 1
ATOM 739 C CA . LEU A 1 94 ? 3.991 -5.187 -22.320 1.00 62.31 94 LEU A CA 1
ATOM 740 C C . LEU A 1 94 ? 2.514 -4.772 -22.341 1.00 62.31 94 LEU A C 1
ATOM 742 O O . LEU A 1 94 ? 2.240 -3.569 -22.416 1.00 62.31 94 LEU A O 1
ATOM 746 N N . PRO A 1 95 ? 1.568 -5.727 -22.293 1.00 60.84 95 PRO A N 1
ATOM 747 C CA . PRO A 1 95 ? 0.155 -5.393 -22.216 1.00 60.84 95 PRO A CA 1
ATOM 748 C C . PRO A 1 95 ? -0.095 -4.539 -20.962 1.00 60.84 95 PRO A C 1
ATOM 750 O O . PRO A 1 95 ? 0.493 -4.814 -19.909 1.00 60.84 95 PRO A O 1
ATOM 753 N N . PRO A 1 96 ? -0.923 -3.485 -21.055 1.00 64.06 96 PRO A N 1
ATOM 754 C CA . PRO A 1 96 ? -1.255 -2.676 -19.894 1.00 64.06 96 PRO A CA 1
ATOM 755 C C . PRO A 1 96 ? -1.928 -3.558 -18.831 1.00 64.06 96 PRO A C 1
ATOM 757 O O . PRO A 1 96 ? -2.725 -4.433 -19.185 1.00 64.06 96 PRO A O 1
ATOM 760 N N . PRO A 1 97 ? -1.635 -3.351 -17.535 1.00 60.34 97 PRO A N 1
ATOM 761 C CA . PRO A 1 97 ? -2.327 -4.077 -16.484 1.00 60.34 97 PRO A CA 1
ATOM 762 C C . PRO A 1 97 ? -3.834 -3.773 -16.561 1.00 60.34 97 PRO A C 1
ATOM 764 O O . PRO A 1 97 ? -4.214 -2.623 -16.827 1.00 60.34 97 PRO A O 1
ATOM 767 N N . PRO A 1 98 ? -4.703 -4.778 -16.348 1.00 66.38 98 PRO A N 1
ATOM 768 C CA . PRO A 1 98 ? -6.145 -4.575 -16.387 1.00 66.38 98 PRO A CA 1
ATOM 769 C C . PRO A 1 98 ? -6.539 -3.486 -15.376 1.00 66.38 98 PRO A C 1
ATOM 771 O O . PRO A 1 98 ? -6.218 -3.583 -14.195 1.00 66.38 98 PRO A O 1
ATOM 774 N N . GLY A 1 99 ? -7.191 -2.422 -15.860 1.00 62.44 99 GLY A N 1
ATOM 775 C CA . GLY A 1 99 ? -7.654 -1.286 -15.046 1.00 62.44 99 GLY A CA 1
ATOM 776 C C . GLY A 1 99 ? -6.860 0.024 -15.177 1.00 62.44 99 GLY A C 1
ATOM 777 O O . GLY A 1 99 ? -7.262 1.028 -14.591 1.00 62.44 99 GLY A O 1
ATOM 778 N N . PHE A 1 100 ? -5.770 0.079 -15.953 1.00 58.66 100 PHE A N 1
ATOM 779 C CA . PHE A 1 100 ? -4.976 1.310 -16.098 1.00 58.66 100 PHE A CA 1
ATOM 780 C C . PHE A 1 100 ? -5.479 2.214 -17.238 1.00 58.66 100 PHE A C 1
ATOM 782 O O . PHE A 1 100 ? -5.003 2.149 -18.370 1.00 58.66 100 PHE A O 1
ATOM 789 N N . SER A 1 101 ? -6.434 3.100 -16.943 1.00 58.25 101 SER A N 1
ATOM 790 C CA . SER A 1 101 ? -6.869 4.147 -17.879 1.00 58.25 101 SER A CA 1
ATOM 791 C C . SER A 1 101 ? -6.043 5.422 -17.673 1.00 58.25 101 SER A C 1
ATOM 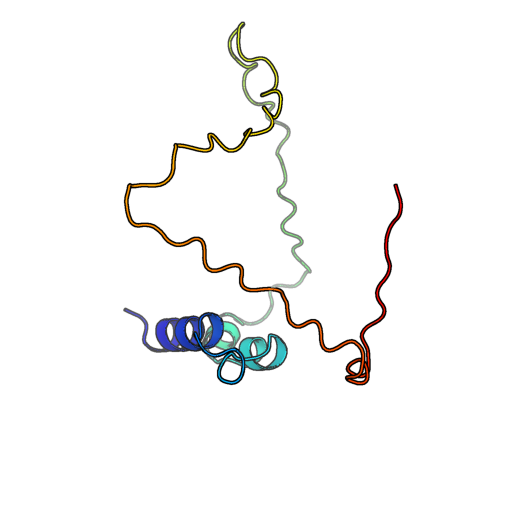793 O O . SER A 1 101 ? -6.325 6.221 -16.782 1.00 58.25 101 SER A O 1
ATOM 795 N N . SER A 1 102 ? -5.022 5.644 -18.506 1.00 58.09 102 SER A N 1
ATOM 796 C CA . SER A 1 102 ? -4.252 6.898 -18.506 1.00 58.09 102 SER A CA 1
ATOM 797 C C . SER A 1 102 ? -5.099 8.063 -19.032 1.00 58.09 102 SER A C 1
ATOM 799 O O . SER A 1 102 ? -5.141 8.310 -20.235 1.00 58.09 102 SER A O 1
ATOM 801 N N . ARG A 1 103 ? -5.750 8.826 -18.145 1.00 59.09 103 ARG A N 1
ATOM 802 C CA . ARG A 1 103 ? -6.231 10.173 -18.491 1.00 59.09 103 ARG A CA 1
ATOM 803 C C . ARG A 1 103 ? -5.048 11.136 -18.456 1.00 59.09 103 ARG A C 1
ATOM 805 O O . ARG A 1 103 ? -4.634 11.583 -17.392 1.00 59.09 103 ARG A O 1
ATOM 812 N N . ARG A 1 104 ? -4.508 11.470 -19.630 1.00 62.19 104 ARG A N 1
ATOM 813 C CA . ARG A 1 104 ? -3.713 12.693 -19.797 1.00 62.19 104 ARG A CA 1
ATOM 814 C C . ARG A 1 104 ? -4.677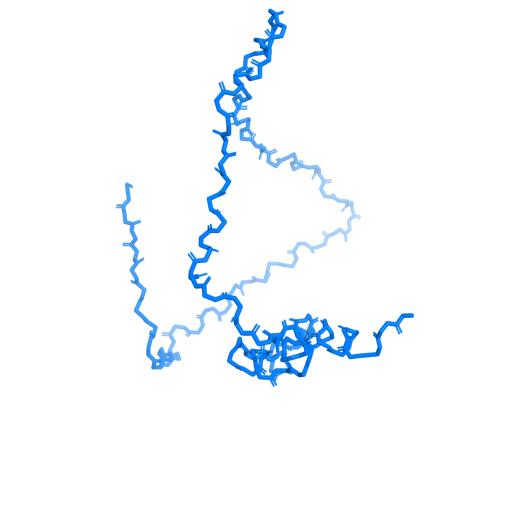 13.876 -19.708 1.00 62.19 104 ARG A C 1
ATOM 816 O O . ARG A 1 104 ? -5.518 14.037 -20.585 1.00 62.19 104 ARG A O 1
ATOM 823 N N . ILE A 1 105 ? -4.580 14.666 -18.642 1.00 54.47 105 ILE A N 1
ATOM 824 C CA . ILE A 1 105 ? -5.202 15.991 -18.585 1.00 54.47 105 ILE A CA 1
ATOM 825 C C . ILE A 1 105 ? -4.251 16.924 -19.335 1.00 54.47 105 ILE A C 1
ATOM 827 O O . ILE A 1 105 ? -3.149 17.188 -18.860 1.00 54.47 105 ILE A O 1
ATOM 831 N N . LEU A 1 106 ? -4.640 17.330 -20.543 1.00 54.97 106 LEU A N 1
ATOM 832 C CA . LEU A 1 106 ? -4.026 18.464 -21.226 1.00 54.97 106 LEU A CA 1
ATOM 833 C C . LEU A 1 106 ? -4.625 19.729 -20.603 1.00 54.97 106 LEU A C 1
ATOM 835 O O . LEU A 1 106 ? -5.849 19.853 -20.551 1.00 54.97 106 LEU A O 1
ATOM 839 N N . ALA A 1 107 ? -3.763 20.604 -20.095 1.00 47.41 107 ALA A N 1
ATOM 840 C CA . ALA A 1 107 ? -4.079 21.981 -19.736 1.00 47.41 107 ALA A CA 1
ATOM 841 C C . ALA A 1 107 ? -3.286 22.898 -20.668 1.00 47.41 107 ALA A C 1
ATOM 843 O O . ALA A 1 107 ? -2.131 22.521 -20.982 1.00 47.41 107 ALA A O 1
#